Protein AF-A0A2V6R1X4-F1 (afdb_monomer_lite)

Secondary structure (DSSP, 8-state):
------EEEEEETTTTEEEEEEEEEEE-TTS-EEEEEEES-TT-TTTTT--TT----GGGGHHHHHHHHHHHHTT---

Sequence (78 aa):
MSRIAPKKSFYCTVVSETVAITLARRSRFSGREDLFVQCSEADCQYVDSNAPPCPLTLSLFAVEIERRAARRSAGGEA

Foldseek 3Di:
DPPPFDKDWDQWPVVRDIWIKTWDWDQDPVRDIDIFIATPDPPPPCRVPCDPVRPGDCVVVPVVVVVVVVVVVVVPDD

Structure (mmCIF, N/CA/C/O backbone):
data_AF-A0A2V6R1X4-F1
#
_entry.id   AF-A0A2V6R1X4-F1
#
loop_
_atom_site.group_PDB
_atom_site.id
_atom_site.type_symbol
_atom_site.label_atom_id
_atom_site.label_alt_id
_atom_site.label_comp_id
_atom_site.label_asym_id
_atom_site.label_entity_id
_atom_site.label_seq_id
_atom_site.pdbx_PDB_ins_code
_atom_site.Cartn_x
_atom_site.Cartn_y
_atom_site.Cartn_z
_atom_site.occupancy
_atom_site.B_iso_or_equiv
_atom_site.auth_seq_id
_atom_site.auth_comp_id
_atom_site.auth_asym_id
_atom_site.auth_atom_id
_atom_site.pdbx_PDB_model_num
ATOM 1 N N . MET A 1 1 ? 24.596 1.844 2.933 1.00 42.09 1 MET A N 1
ATOM 2 C CA . MET A 1 1 ? 23.569 2.886 2.702 1.00 42.09 1 MET A CA 1
ATOM 3 C C . MET A 1 1 ? 22.200 2.259 2.901 1.00 42.09 1 MET A C 1
ATOM 5 O O . MET A 1 1 ? 21.756 1.498 2.045 1.00 42.09 1 MET A O 1
ATOM 9 N N . SER A 1 2 ? 21.570 2.492 4.051 1.00 43.03 2 SER A N 1
ATOM 10 C CA . SER A 1 2 ? 20.227 1.981 4.333 1.00 43.03 2 SER A CA 1
ATOM 11 C C . SER A 1 2 ? 19.260 2.531 3.286 1.00 43.03 2 SER A C 1
ATOM 13 O O . SER A 1 2 ? 19.099 3.743 3.157 1.00 43.03 2 SER A O 1
ATOM 15 N N . ARG A 1 3 ? 18.671 1.646 2.477 1.00 58.78 3 ARG A N 1
ATOM 16 C CA . ARG A 1 3 ? 17.663 2.010 1.474 1.00 58.78 3 ARG A CA 1
ATOM 17 C C . ARG A 1 3 ? 16.381 2.375 2.221 1.00 58.78 3 ARG A C 1
ATOM 19 O O . ARG A 1 3 ? 15.532 1.510 2.409 1.00 58.78 3 ARG A O 1
ATOM 26 N N . ILE A 1 4 ? 16.263 3.620 2.684 1.00 65.56 4 ILE A N 1
ATOM 27 C CA . ILE A 1 4 ? 15.027 4.117 3.299 1.00 65.56 4 ILE A CA 1
ATOM 28 C C . ILE A 1 4 ? 13.917 3.946 2.260 1.00 65.56 4 ILE A C 1
ATOM 30 O O . ILE A 1 4 ? 13.989 4.497 1.158 1.00 65.56 4 ILE A O 1
ATOM 34 N N . ALA A 1 5 ? 12.936 3.100 2.571 1.00 72.75 5 ALA A N 1
ATOM 35 C CA . ALA A 1 5 ? 11.796 2.902 1.698 1.00 72.75 5 ALA A CA 1
ATOM 36 C C . ALA A 1 5 ? 10.946 4.185 1.696 1.00 72.75 5 ALA A C 1
ATOM 38 O O . ALA A 1 5 ? 10.751 4.787 2.753 1.00 72.75 5 ALA A O 1
ATOM 39 N N . PRO A 1 6 ? 10.446 4.623 0.530 1.00 83.12 6 PRO A N 1
ATOM 40 C CA . PRO A 1 6 ? 9.571 5.782 0.462 1.00 83.12 6 PRO A CA 1
ATOM 41 C C . PRO A 1 6 ? 8.290 5.506 1.255 1.00 83.12 6 PRO A C 1
ATOM 43 O O . PRO A 1 6 ? 7.689 4.438 1.113 1.00 83.12 6 PRO A O 1
ATOM 46 N N . LYS A 1 7 ? 7.897 6.477 2.084 1.00 92.88 7 LYS A N 1
ATOM 47 C CA . LYS A 1 7 ? 6.681 6.456 2.903 1.00 92.88 7 LYS A CA 1
ATOM 48 C C . LYS A 1 7 ? 5.658 7.419 2.305 1.00 92.88 7 LYS A C 1
ATOM 50 O O . LYS A 1 7 ? 6.012 8.548 1.976 1.00 92.88 7 LYS A O 1
ATOM 55 N N . LYS A 1 8 ? 4.413 6.970 2.152 1.00 94.75 8 LYS A N 1
ATOM 56 C CA . LYS A 1 8 ? 3.277 7.771 1.667 1.00 94.75 8 LYS A CA 1
ATOM 57 C C . LYS A 1 8 ? 2.145 7.720 2.692 1.00 94.75 8 LYS A C 1
ATOM 59 O O . LYS A 1 8 ? 2.030 6.730 3.409 1.00 94.75 8 LYS A O 1
ATOM 64 N N . SER A 1 9 ? 1.317 8.756 2.748 1.00 96.19 9 SER A N 1
ATOM 65 C CA . SER A 1 9 ? 0.046 8.720 3.481 1.00 96.19 9 SER A CA 1
ATOM 66 C C . SER A 1 9 ? -1.051 8.194 2.560 1.00 96.19 9 SER A C 1
ATOM 68 O O . SER A 1 9 ? -1.069 8.527 1.375 1.00 96.19 9 SER A O 1
ATOM 70 N N . PHE A 1 10 ? -1.950 7.371 3.087 1.00 95.94 10 PHE A N 1
ATOM 71 C CA . PHE A 1 10 ? -3.012 6.732 2.321 1.00 95.94 10 PHE A CA 1
ATOM 72 C C . PHE A 1 10 ? -4.280 6.605 3.163 1.00 95.94 10 PHE A C 1
ATOM 74 O O . PHE A 1 10 ? -4.217 6.180 4.312 1.00 95.94 10 PHE A O 1
ATOM 81 N N . TYR A 1 11 ? -5.435 6.944 2.592 1.00 95.94 11 TYR A N 1
ATOM 82 C CA . TYR A 1 11 ? -6.720 6.771 3.264 1.00 95.94 11 TYR A CA 1
ATOM 83 C C . TYR A 1 11 ? -7.252 5.352 3.042 1.00 95.94 11 TYR A C 1
ATOM 85 O O . TYR A 1 11 ? -7.620 4.981 1.927 1.00 95.94 11 TYR A O 1
ATOM 93 N N . CYS A 1 12 ? -7.281 4.548 4.102 1.00 93.44 12 CYS A N 1
ATOM 94 C CA . CYS A 1 12 ? -7.796 3.189 4.071 1.00 93.44 12 CYS A CA 1
ATOM 95 C C . CYS A 1 12 ? -9.313 3.193 4.258 1.00 93.44 12 CYS A C 1
ATOM 97 O O . CYS A 1 12 ? -9.811 3.467 5.345 1.00 93.44 12 CYS A O 1
ATOM 99 N N . THR A 1 13 ? -10.056 2.818 3.219 1.00 92.19 13 THR A N 1
ATOM 100 C CA . THR A 1 13 ? -11.528 2.791 3.244 1.00 92.19 13 THR A CA 1
ATOM 101 C C . THR A 1 13 ? -12.118 1.688 4.125 1.00 92.19 13 THR A C 1
ATOM 103 O O . THR A 1 13 ? -13.269 1.794 4.526 1.00 92.19 13 THR A O 1
ATOM 106 N N . VAL A 1 14 ? -11.349 0.644 4.455 1.00 90.25 14 VAL A N 1
ATOM 107 C CA . VAL A 1 14 ? -11.818 -0.477 5.294 1.00 90.25 14 VAL A CA 1
ATOM 108 C C . VAL A 1 14 ? -11.990 -0.051 6.751 1.00 90.25 14 VAL A C 1
ATOM 110 O O . VAL A 1 14 ? -12.976 -0.416 7.381 1.00 90.25 14 VAL A O 1
ATOM 113 N N . VAL A 1 15 ? -11.041 0.730 7.273 1.00 90.06 15 VAL A N 1
ATOM 114 C CA . VAL A 1 15 ? -11.067 1.254 8.652 1.00 90.06 15 VAL A CA 1
ATOM 115 C C . VAL A 1 15 ? -11.417 2.741 8.711 1.00 90.06 15 VAL A C 1
ATOM 117 O O . VAL A 1 15 ? -11.607 3.284 9.786 1.00 90.06 15 VAL A O 1
ATOM 120 N N . SER A 1 16 ? -11.561 3.393 7.553 1.00 93.06 16 SER A N 1
ATOM 121 C CA . SER A 1 16 ? -11.853 4.825 7.414 1.00 93.06 16 SER A CA 1
ATOM 122 C C . SER A 1 16 ? -10.802 5.754 8.041 1.00 93.06 16 SER A C 1
ATOM 124 O O . SER A 1 16 ? -11.129 6.857 8.478 1.00 93.06 16 SER A O 1
ATOM 126 N N . GLU A 1 17 ? -9.528 5.350 8.024 1.00 92.94 17 GLU A N 1
ATOM 127 C CA . GLU A 1 17 ? -8.411 6.086 8.634 1.00 92.94 17 GLU A CA 1
ATOM 128 C C . GLU A 1 17 ? -7.276 6.381 7.646 1.00 92.94 17 GLU A C 1
ATOM 130 O O . GLU A 1 17 ? -7.074 5.673 6.656 1.00 92.94 17 GLU A O 1
ATOM 135 N N . THR A 1 18 ? -6.502 7.436 7.927 1.00 95.75 18 THR A N 1
ATOM 136 C CA . THR A 1 18 ? -5.277 7.737 7.172 1.00 95.75 18 THR A CA 1
ATOM 137 C C . THR A 1 18 ? -4.101 6.993 7.783 1.00 95.75 18 THR A C 1
ATOM 139 O O . THR A 1 18 ? -3.635 7.334 8.865 1.00 95.75 18 THR A O 1
ATOM 142 N N . VAL A 1 19 ? -3.586 6.020 7.045 1.00 94.44 19 VAL A N 1
ATOM 143 C CA . VAL A 1 19 ? -2.454 5.183 7.435 1.00 94.44 19 VAL A CA 1
ATOM 144 C C . VAL A 1 19 ? -1.212 5.585 6.654 1.00 94.44 19 VAL A C 1
ATOM 146 O O . VAL A 1 19 ? -1.291 6.191 5.579 1.00 94.44 19 VAL A O 1
ATOM 149 N N . ALA A 1 20 ? -0.038 5.229 7.162 1.00 95.88 20 ALA A N 1
ATOM 150 C CA . ALA A 1 20 ? 1.168 5.332 6.365 1.00 95.88 20 ALA A CA 1
ATOM 151 C C . ALA A 1 20 ? 1.463 4.017 5.651 1.00 95.88 20 ALA A C 1
ATOM 153 O O . ALA A 1 20 ? 1.297 2.937 6.209 1.00 95.88 20 ALA A O 1
ATOM 154 N N . ILE A 1 21 ? 1.951 4.116 4.419 1.00 95.69 21 ILE A N 1
ATOM 155 C CA . ILE A 1 21 ? 2.282 2.962 3.592 1.00 95.69 21 ILE A CA 1
ATOM 156 C C . ILE A 1 21 ? 3.706 3.049 3.063 1.00 95.69 21 ILE A C 1
ATOM 158 O O . ILE A 1 21 ? 4.217 4.138 2.781 1.00 95.69 21 ILE A O 1
ATOM 162 N N . THR A 1 22 ? 4.351 1.897 2.910 1.00 95.06 22 THR A N 1
ATOM 163 C CA . THR A 1 22 ? 5.705 1.791 2.356 1.00 95.06 22 THR A CA 1
ATOM 164 C C . THR A 1 22 ? 5.827 0.598 1.414 1.00 95.06 22 THR A C 1
ATOM 166 O O . THR A 1 22 ? 5.117 -0.396 1.549 1.00 95.06 22 THR A O 1
ATOM 169 N N . LEU A 1 23 ? 6.744 0.682 0.447 1.00 92.75 23 LEU A N 1
ATOM 170 C CA . LEU A 1 23 ? 7.054 -0.436 -0.444 1.00 92.75 23 LEU A CA 1
ATOM 171 C C . LEU A 1 23 ? 8.101 -1.364 0.190 1.00 92.75 23 LEU A C 1
ATOM 173 O O . LEU A 1 23 ? 9.310 -1.078 0.137 1.00 92.75 23 LEU A O 1
ATOM 177 N N . ALA A 1 24 ? 7.633 -2.493 0.710 1.00 89.75 24 ALA A N 1
ATOM 178 C CA . ALA A 1 24 ? 8.425 -3.515 1.379 1.00 89.75 24 ALA A CA 1
ATOM 179 C C . ALA A 1 24 ? 8.732 -4.706 0.454 1.00 89.75 24 ALA A C 1
ATOM 181 O O . ALA A 1 24 ? 8.194 -4.833 -0.650 1.00 89.75 24 ALA A O 1
ATOM 182 N N . ARG A 1 25 ? 9.658 -5.563 0.891 1.00 87.31 25 ARG A N 1
ATOM 183 C CA . ARG A 1 25 ? 9.974 -6.843 0.245 1.00 87.31 25 ARG A CA 1
ATOM 184 C C . ARG A 1 25 ? 9.760 -7.961 1.239 1.00 87.31 25 ARG A C 1
ATOM 186 O O . ARG A 1 25 ? 10.211 -7.854 2.377 1.00 87.31 25 ARG A O 1
ATOM 193 N N . ARG A 1 26 ? 9.155 -9.048 0.781 1.00 83.94 26 ARG A N 1
ATOM 194 C CA . ARG A 1 26 ? 9.115 -10.306 1.513 1.00 83.94 26 ARG A CA 1
ATOM 195 C C . ARG A 1 26 ? 10.080 -11.278 0.855 1.00 83.94 26 ARG A C 1
ATOM 197 O O . ARG A 1 26 ? 9.903 -11.642 -0.306 1.00 83.94 26 ARG A O 1
ATOM 204 N N . SER A 1 27 ? 11.091 -11.701 1.606 1.00 78.31 27 SER A N 1
ATOM 205 C CA . SER A 1 27 ? 11.936 -12.822 1.203 1.00 78.31 27 SER A CA 1
ATOM 206 C C . SER A 1 27 ? 11.170 -14.111 1.473 1.00 78.31 27 SER A C 1
ATOM 208 O O . SER A 1 27 ? 10.853 -14.411 2.626 1.00 78.31 27 SER A O 1
ATOM 210 N N . ARG A 1 28 ? 10.817 -14.861 0.425 1.00 73.81 28 ARG A N 1
ATOM 211 C CA . ARG A 1 28 ? 10.358 -16.242 0.602 1.00 73.81 28 ARG A CA 1
ATOM 212 C C . ARG A 1 28 ? 11.577 -17.156 0.648 1.00 73.81 28 ARG A C 1
ATOM 214 O O . ARG A 1 28 ? 12.531 -16.950 -0.096 1.00 73.81 28 ARG A O 1
ATOM 221 N N . PHE A 1 29 ? 11.507 -18.212 1.459 1.00 67.56 29 PHE A N 1
ATOM 222 C CA . PHE A 1 29 ? 12.553 -19.241 1.578 1.00 67.56 29 PHE A CA 1
ATOM 223 C C . PHE A 1 29 ? 12.991 -19.851 0.230 1.00 67.56 29 PHE A C 1
ATOM 225 O O . PHE A 1 29 ? 14.085 -20.387 0.118 1.00 67.56 29 PHE A O 1
ATOM 232 N N . SER A 1 30 ? 12.165 -19.733 -0.812 1.00 70.44 30 SER A N 1
ATOM 233 C CA . SER A 1 30 ? 12.448 -20.146 -2.190 1.00 70.44 30 SER A CA 1
ATOM 234 C C . SER A 1 30 ? 13.314 -19.163 -3.000 1.00 70.44 30 SER A C 1
ATOM 236 O O . SER A 1 30 ? 13.437 -19.321 -4.212 1.00 70.44 30 SER A O 1
ATOM 238 N N . GLY A 1 31 ? 13.888 -18.128 -2.375 1.00 64.25 31 GLY A N 1
ATOM 239 C CA . GLY A 1 31 ? 14.772 -17.151 -3.028 1.00 64.25 31 GLY A CA 1
ATOM 240 C C . GLY A 1 31 ? 14.051 -16.137 -3.925 1.00 64.25 31 GLY A C 1
ATOM 241 O O . GLY A 1 31 ? 14.691 -15.279 -4.529 1.00 64.25 31 GLY A O 1
ATOM 242 N N . ARG A 1 32 ? 12.716 -16.205 -4.009 1.00 68.94 32 ARG A N 1
ATOM 243 C CA . ARG A 1 32 ? 11.893 -15.207 -4.701 1.00 68.94 32 ARG A CA 1
ATOM 244 C C . ARG A 1 32 ? 11.571 -14.067 -3.736 1.00 68.94 32 ARG A C 1
ATOM 246 O O . ARG A 1 32 ? 10.899 -14.273 -2.724 1.00 68.94 32 ARG A O 1
ATOM 253 N N . GLU A 1 33 ? 12.079 -12.877 -4.046 1.00 73.38 33 GLU A N 1
ATOM 254 C CA . GLU A 1 33 ? 11.690 -11.636 -3.376 1.00 73.38 33 GLU A CA 1
ATOM 255 C C . GLU A 1 33 ? 10.401 -11.097 -4.009 1.00 73.38 33 GLU A C 1
ATOM 257 O O . GLU A 1 33 ? 10.422 -10.634 -5.151 1.00 73.38 33 GLU A O 1
ATOM 262 N N . ASP A 1 34 ? 9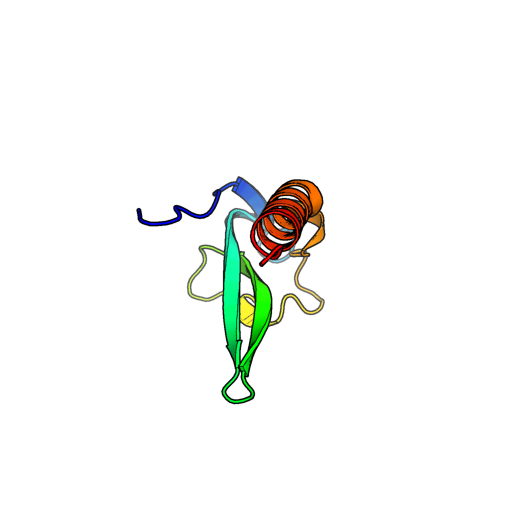.304 -11.092 -3.253 1.00 85.75 34 ASP A N 1
ATOM 263 C CA . ASP A 1 34 ? 8.065 -10.444 -3.686 1.00 85.75 34 ASP A CA 1
ATOM 264 C C . ASP A 1 34 ? 7.964 -9.045 -3.077 1.00 85.75 34 ASP A C 1
ATOM 266 O O . ASP A 1 34 ? 8.286 -8.828 -1.905 1.00 85.75 34 ASP A O 1
ATOM 270 N N . LEU A 1 35 ? 7.501 -8.081 -3.870 1.00 89.00 35 LEU A N 1
ATOM 271 C CA . LEU A 1 35 ? 7.164 -6.748 -3.380 1.00 89.00 35 LEU A CA 1
ATOM 272 C C . LEU A 1 35 ? 5.733 -6.741 -2.846 1.00 89.00 35 LEU A C 1
ATOM 274 O O . LEU A 1 35 ? 4.852 -7.373 -3.423 1.00 89.00 35 LEU A O 1
ATOM 278 N N . PHE A 1 36 ? 5.505 -5.973 -1.787 1.00 91.88 36 PHE A N 1
ATOM 279 C CA . PHE A 1 36 ? 4.173 -5.695 -1.257 1.00 91.88 36 PHE A CA 1
ATOM 280 C C . PHE A 1 36 ? 4.133 -4.293 -0.637 1.00 91.88 36 PHE A C 1
ATOM 282 O O . PHE A 1 36 ? 5.176 -3.677 -0.385 1.00 91.88 36 PHE A O 1
ATOM 289 N N . VAL A 1 37 ? 2.929 -3.773 -0.421 1.00 93.19 37 VAL A N 1
ATOM 290 C CA 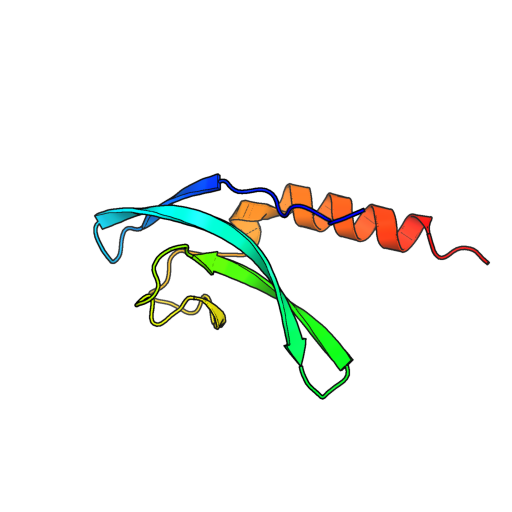. VAL A 1 37 ? 2.707 -2.498 0.259 1.00 93.19 37 VAL A CA 1
ATOM 291 C C . VAL A 1 37 ? 2.418 -2.764 1.729 1.00 93.19 37 VAL A C 1
ATOM 293 O O . VAL A 1 37 ? 1.380 -3.321 2.077 1.00 93.19 37 VAL A O 1
ATOM 296 N N . GLN A 1 38 ? 3.337 -2.341 2.590 1.00 93.62 38 GLN A N 1
ATOM 297 C CA . GLN A 1 38 ? 3.207 -2.461 4.034 1.00 93.62 38 GLN A CA 1
ATOM 298 C C . GLN A 1 38 ? 2.422 -1.270 4.591 1.00 93.62 38 GLN A C 1
ATOM 300 O O . GLN A 1 38 ? 2.803 -0.123 4.354 1.00 93.62 38 GLN A O 1
ATOM 305 N N . CYS A 1 39 ? 1.356 -1.553 5.335 1.00 93.81 39 CYS A N 1
ATOM 306 C CA . CYS A 1 39 ? 0.607 -0.616 6.167 1.00 93.81 39 CYS A CA 1
ATOM 307 C C . CYS A 1 39 ? 1.344 -0.364 7.492 1.00 93.81 39 CYS A C 1
ATOM 309 O O . CYS A 1 39 ? 2.002 -1.266 8.007 1.00 93.81 39 CYS A O 1
ATOM 311 N N . SER A 1 40 ? 1.222 0.839 8.055 1.00 92.62 40 SER A N 1
ATOM 312 C CA . SER A 1 40 ? 1.740 1.170 9.387 1.00 92.62 40 SER A CA 1
ATOM 313 C C . SER A 1 40 ? 0.936 0.562 10.531 1.00 92.62 40 SER A C 1
ATOM 315 O O . SER A 1 40 ? 1.477 0.434 11.625 1.00 92.62 40 SER A O 1
ATOM 317 N N . GLU A 1 41 ? -0.326 0.210 10.285 1.00 90.19 41 GLU A N 1
ATOM 318 C CA . GLU A 1 41 ? -1.213 -0.345 11.307 1.00 90.19 41 GLU A CA 1
ATOM 319 C C . GLU A 1 41 ? -0.812 -1.776 11.657 1.00 90.19 41 GLU A C 1
ATOM 321 O O . GLU A 1 41 ? -0.836 -2.663 10.799 1.00 90.19 41 GLU A O 1
ATOM 326 N N . ALA A 1 42 ? -0.464 -1.992 12.928 1.00 83.88 42 ALA A N 1
ATOM 327 C CA . ALA A 1 42 ? 0.023 -3.272 13.440 1.00 83.88 42 ALA A CA 1
ATOM 328 C C . ALA A 1 42 ? -1.024 -4.390 13.318 1.00 83.88 42 ALA A C 1
ATOM 330 O O . ALA A 1 42 ? -0.681 -5.529 13.015 1.00 83.88 42 ALA A O 1
ATOM 331 N N . ASP A 1 43 ? -2.301 -4.042 13.481 1.00 85.88 43 ASP A N 1
ATOM 332 C CA . ASP A 1 43 ? -3.429 -4.975 13.439 1.00 85.88 43 ASP A CA 1
ATOM 333 C C . ASP A 1 43 ? -4.042 -5.128 12.033 1.00 85.88 43 ASP A C 1
ATOM 335 O O . ASP A 1 43 ? -5.116 -5.713 11.859 1.00 85.88 43 ASP A O 1
ATOM 339 N N . CYS A 1 44 ? -3.379 -4.616 10.987 1.00 88.25 44 CYS A N 1
ATOM 340 C CA . CYS A 1 44 ? -3.863 -4.767 9.620 1.00 88.25 44 CYS A CA 1
ATOM 341 C C . CYS A 1 44 ? -3.746 -6.226 9.154 1.00 88.25 44 CYS A C 1
ATOM 343 O O . CYS A 1 44 ? -2.688 -6.685 8.726 1.00 88.25 44 CYS A O 1
ATOM 345 N N . GLN A 1 45 ? -4.876 -6.934 9.129 1.00 86.19 45 GLN A N 1
ATOM 346 C CA . GLN A 1 45 ? -4.959 -8.351 8.743 1.00 86.19 45 GLN A CA 1
ATOM 347 C C . GLN A 1 45 ? -4.508 -8.653 7.298 1.00 86.19 45 GLN A C 1
ATOM 349 O O . GLN A 1 45 ? -4.314 -9.811 6.935 1.00 86.19 45 GLN A O 1
ATOM 354 N N . TYR A 1 46 ? -4.330 -7.623 6.462 1.00 87.06 46 TYR A N 1
ATOM 355 C CA . TYR A 1 46 ? -4.004 -7.751 5.038 1.00 87.06 46 TYR A CA 1
ATOM 356 C C . TYR A 1 46 ? -2.627 -7.193 4.654 1.00 87.06 46 TYR A C 1
ATOM 358 O O . TYR A 1 46 ? -2.306 -7.118 3.465 1.00 87.06 46 TYR A O 1
ATOM 366 N N . VAL A 1 47 ? -1.813 -6.773 5.628 1.00 81.44 47 VAL A N 1
ATOM 367 C CA . VAL A 1 47 ? -0.565 -6.032 5.380 1.00 81.44 47 VAL A CA 1
ATOM 368 C C . VAL A 1 47 ? 0.426 -6.767 4.469 1.00 81.44 47 VAL A C 1
ATOM 370 O 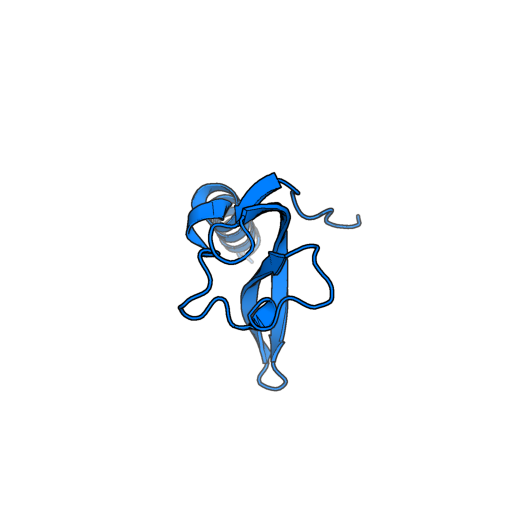O . VAL A 1 47 ? 1.039 -6.133 3.618 1.00 81.44 47 VAL A O 1
ATOM 373 N N . ASP A 1 48 ? 0.503 -8.096 4.561 1.00 81.00 48 ASP A N 1
ATOM 374 C CA . ASP A 1 48 ? 1.468 -8.920 3.810 1.00 81.00 48 ASP A CA 1
ATOM 375 C C . ASP A 1 48 ? 0.857 -9.681 2.622 1.00 81.00 48 ASP A C 1
ATOM 377 O O . ASP A 1 48 ? 1.555 -10.412 1.905 1.00 81.00 48 ASP A O 1
ATOM 381 N N . SER A 1 49 ? -0.458 -9.577 2.440 1.00 84.75 49 SER A N 1
ATOM 382 C CA . SER A 1 49 ? -1.181 -10.199 1.327 1.00 84.75 49 SER A CA 1
ATOM 383 C C . SER A 1 49 ? -1.633 -9.168 0.304 1.00 84.75 49 SER A C 1
ATOM 385 O O . SER A 1 49 ? -1.655 -9.477 -0.885 1.00 84.75 49 SER A O 1
ATOM 387 N N . ASN A 1 50 ? -1.992 -7.962 0.765 1.00 89.94 50 ASN A N 1
ATOM 388 C CA . ASN A 1 50 ? -2.663 -6.929 -0.027 1.00 89.94 50 ASN A CA 1
ATOM 389 C C . ASN A 1 50 ? -3.872 -7.491 -0.805 1.00 89.94 50 ASN A C 1
ATOM 391 O O . ASN A 1 50 ? -4.222 -7.010 -1.879 1.00 89.94 50 ASN A O 1
ATOM 395 N N . ALA A 1 51 ? -4.487 -8.554 -0.279 1.00 87.94 51 ALA A N 1
ATOM 396 C CA . ALA A 1 51 ? -5.613 -9.214 -0.912 1.00 87.94 51 ALA A CA 1
ATOM 397 C C . ALA A 1 51 ? -6.913 -8.465 -0.585 1.00 87.94 51 ALA A C 1
ATOM 399 O O . ALA A 1 51 ? -7.031 -7.911 0.514 1.00 87.94 51 ALA A O 1
ATOM 400 N N . PRO A 1 52 ? -7.910 -8.468 -1.489 1.00 88.38 52 PRO A N 1
ATOM 401 C CA . PRO A 1 52 ? -9.234 -7.933 -1.191 1.00 88.38 52 PRO A CA 1
ATOM 402 C C . PRO A 1 52 ? -9.782 -8.516 0.122 1.00 88.38 52 PRO A C 1
ATOM 404 O O . PRO A 1 52 ? -9.609 -9.715 0.357 1.00 88.38 52 PRO A O 1
ATOM 407 N N . PRO A 1 53 ? -10.432 -7.708 0.981 1.00 90.44 53 PRO A N 1
ATOM 408 C CA . PRO A 1 53 ? -10.906 -6.329 0.782 1.00 90.44 53 PRO A CA 1
ATOM 409 C C . PRO A 1 53 ? -9.862 -5.211 0.985 1.00 90.44 53 PRO A C 1
ATOM 411 O O . PRO A 1 53 ? -10.231 -4.039 1.032 1.00 90.44 53 PRO A O 1
ATOM 414 N N . CYS A 1 54 ? -8.569 -5.520 1.119 1.00 92.31 54 CYS A N 1
ATOM 415 C CA . CYS A 1 54 ? -7.536 -4.500 1.288 1.00 92.31 54 CYS A CA 1
ATOM 416 C C . CYS A 1 54 ? -7.432 -3.579 0.057 1.00 92.31 54 CYS A C 1
ATOM 418 O O . CYS A 1 54 ? -7.277 -4.076 -1.059 1.00 92.31 54 CYS A O 1
ATOM 420 N N . PRO A 1 55 ? -7.445 -2.247 0.234 1.00 93.38 55 PRO A N 1
ATOM 421 C CA . PRO A 1 55 ? -7.300 -1.304 -0.874 1.00 93.38 55 PRO A CA 1
ATOM 422 C C . PRO A 1 55 ? -5.833 -1.077 -1.285 1.00 93.38 55 PRO A C 1
ATOM 424 O O . PRO A 1 55 ? -5.563 -0.354 -2.246 1.00 93.38 55 PRO A O 1
ATOM 427 N N . LEU A 1 56 ? -4.869 -1.648 -0.554 1.00 94.44 56 LEU A N 1
ATOM 428 C CA . LEU A 1 56 ? -3.449 -1.498 -0.857 1.00 94.44 56 LEU A CA 1
ATOM 429 C C . LEU A 1 56 ? -3.077 -2.330 -2.080 1.00 94.44 56 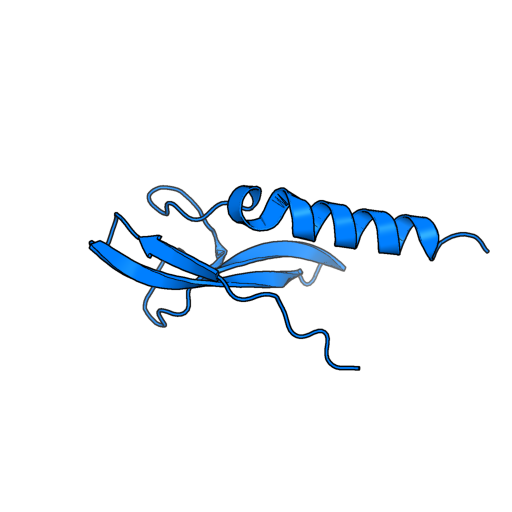LEU A C 1
ATOM 431 O O . LEU A 1 56 ? -3.375 -3.515 -2.150 1.00 94.44 56 LEU A O 1
ATOM 435 N N . THR A 1 57 ? -2.387 -1.714 -3.036 1.00 93.44 57 THR A N 1
ATOM 436 C CA . THR A 1 57 ? -1.904 -2.386 -4.246 1.00 93.44 57 THR A CA 1
ATOM 437 C C . THR A 1 57 ? -0.531 -1.851 -4.635 1.00 93.44 57 THR A C 1
ATOM 439 O O . THR A 1 57 ? -0.194 -0.699 -4.350 1.00 93.44 57 THR A O 1
ATOM 442 N N . LEU A 1 58 ? 0.265 -2.661 -5.338 1.00 92.44 58 LEU A N 1
ATOM 443 C CA . LEU A 1 58 ? 1.587 -2.251 -5.828 1.00 92.44 58 LEU A CA 1
ATOM 444 C C . LEU A 1 58 ? 1.538 -1.026 -6.753 1.00 92.44 58 LEU A C 1
ATOM 446 O O . LEU A 1 58 ? 2.514 -0.280 -6.821 1.00 92.44 58 LEU A O 1
ATOM 450 N N . SER A 1 59 ? 0.399 -0.774 -7.402 1.00 93.56 59 SER A N 1
ATOM 451 C CA . SER A 1 59 ? 0.177 0.399 -8.251 1.00 93.56 59 SER A CA 1
ATOM 452 C C . SER A 1 59 ? 0.374 1.722 -7.502 1.00 93.56 59 SER A C 1
ATOM 454 O O . SER A 1 59 ? 0.823 2.696 -8.102 1.00 93.56 59 SER A O 1
ATOM 456 N N . LEU A 1 60 ? 0.157 1.751 -6.178 1.00 94.56 60 LEU A N 1
ATOM 457 C CA . LEU A 1 60 ? 0.447 2.915 -5.321 1.00 94.56 60 LEU A CA 1
ATOM 458 C C . LEU A 1 60 ? 1.938 3.303 -5.317 1.00 94.56 60 LEU A C 1
ATOM 460 O O . LEU A 1 60 ? 2.296 4.423 -4.939 1.00 94.56 60 LEU A O 1
ATOM 464 N N . PHE A 1 61 ? 2.810 2.386 -5.739 1.00 94.44 61 PHE A N 1
ATOM 465 C CA . PHE A 1 61 ? 4.254 2.567 -5.843 1.00 94.44 61 PHE A CA 1
ATOM 466 C C . PHE A 1 61 ? 4.811 2.215 -7.236 1.00 94.44 61 PHE A C 1
ATOM 468 O O . PHE A 1 61 ? 5.992 1.886 -7.352 1.00 94.44 61 PHE A O 1
ATOM 475 N N . ALA A 1 62 ? 3.996 2.268 -8.298 1.00 93.44 62 ALA A N 1
ATOM 476 C CA . ALA A 1 62 ? 4.412 1.868 -9.650 1.00 93.44 62 ALA A CA 1
ATOM 477 C C . ALA A 1 62 ? 5.717 2.558 -10.099 1.00 93.44 62 ALA A C 1
ATOM 479 O O . ALA A 1 62 ? 6.674 1.889 -10.486 1.00 93.44 62 ALA A O 1
ATOM 480 N N . VAL A 1 63 ? 5.810 3.878 -9.912 1.00 92.06 63 VAL A N 1
ATOM 481 C CA . VAL A 1 63 ? 6.997 4.679 -10.263 1.00 92.06 63 VAL A CA 1
ATOM 482 C C . VAL A 1 63 ? 8.241 4.219 -9.494 1.00 92.06 63 VAL A C 1
ATOM 484 O O . VAL A 1 63 ? 9.343 4.137 -10.038 1.00 92.06 63 VAL A O 1
ATOM 487 N N . GLU A 1 64 ? 8.108 3.915 -8.205 1.00 91.19 64 GLU A N 1
ATOM 488 C CA . GLU A 1 64 ? 9.216 3.445 -7.376 1.00 91.19 64 GLU A CA 1
ATOM 489 C C . GLU A 1 64 ? 9.655 2.027 -7.749 1.00 91.19 64 GLU A C 1
ATOM 491 O O . GLU A 1 64 ? 10.851 1.720 -7.698 1.00 91.19 64 GLU A O 1
ATOM 496 N N . ILE A 1 65 ? 8.709 1.170 -8.135 1.00 90.62 65 ILE A N 1
ATOM 497 C CA . ILE A 1 65 ? 8.973 -0.186 -8.622 1.00 90.62 65 ILE A CA 1
ATOM 498 C C . ILE A 1 65 ? 9.737 -0.124 -9.944 1.00 90.62 65 ILE A C 1
ATOM 500 O O . ILE A 1 65 ? 10.782 -0.767 -10.060 1.00 90.62 65 ILE A O 1
ATOM 504 N N . GLU A 1 66 ? 9.292 0.699 -10.891 1.00 89.94 66 GLU A N 1
ATOM 505 C CA . GLU A 1 66 ? 9.968 0.927 -12.172 1.00 89.94 66 GLU A CA 1
ATOM 506 C C . GLU A 1 66 ? 11.389 1.458 -11.968 1.00 89.94 66 GLU A C 1
ATOM 508 O O . GLU A 1 66 ? 12.352 0.894 -12.490 1.00 89.94 66 GLU A O 1
ATOM 513 N N . ARG A 1 67 ? 11.566 2.470 -11.107 1.00 87.81 67 ARG A N 1
ATOM 514 C CA . ARG A 1 67 ? 12.898 2.995 -10.755 1.00 87.81 67 ARG A CA 1
ATOM 515 C C . ARG A 1 67 ? 13.803 1.928 -10.136 1.00 87.81 67 ARG A C 1
ATOM 517 O O . ARG A 1 67 ? 15.009 1.931 -10.383 1.00 87.81 67 ARG A O 1
ATOM 524 N N . ARG A 1 68 ? 13.261 1.022 -9.312 1.00 85.69 68 ARG A N 1
ATOM 525 C CA . ARG A 1 68 ? 14.017 -0.112 -8.744 1.00 85.69 68 ARG A CA 1
ATOM 526 C C . ARG A 1 68 ? 14.361 -1.153 -9.811 1.00 85.69 68 ARG A C 1
ATOM 528 O O . ARG A 1 68 ? 15.452 -1.715 -9.750 1.00 85.69 68 ARG A O 1
ATOM 535 N N . ALA A 1 69 ? 13.459 -1.422 -10.754 1.00 85.50 69 ALA A N 1
ATOM 536 C CA . ALA A 1 69 ? 13.695 -2.334 -11.868 1.00 85.50 69 ALA A CA 1
ATOM 537 C C . ALA A 1 69 ? 14.807 -1.806 -12.783 1.00 85.50 69 ALA A C 1
ATOM 539 O O . ALA A 1 69 ? 15.800 -2.503 -12.960 1.00 85.50 69 ALA A O 1
ATOM 540 N N . ALA A 1 70 ? 14.723 -0.544 -13.216 1.00 84.88 70 ALA A N 1
ATOM 541 C CA . ALA A 1 70 ? 15.729 0.096 -14.064 1.00 84.88 70 ALA A CA 1
ATOM 542 C C . ALA A 1 70 ? 17.141 0.057 -13.449 1.00 84.88 70 ALA A C 1
ATOM 544 O O . ALA A 1 70 ? 18.109 -0.252 -14.134 1.00 84.88 70 ALA A O 1
ATOM 545 N N . ARG A 1 71 ? 17.268 0.287 -12.132 1.00 80.50 71 ARG A N 1
ATOM 546 C CA . ARG A 1 71 ? 18.557 0.187 -11.416 1.00 80.50 71 ARG A CA 1
ATOM 547 C C . ARG A 1 71 ? 19.132 -1.229 -11.373 1.00 80.50 71 ARG A C 1
ATOM 549 O O . ARG A 1 71 ? 20.346 -1.369 -11.312 1.00 80.50 71 ARG A O 1
ATOM 556 N N . ARG A 1 72 ? 18.286 -2.266 -11.341 1.00 72.38 72 ARG A N 1
ATOM 557 C CA . ARG A 1 72 ? 18.745 -3.666 -11.399 1.00 72.38 72 ARG A CA 1
ATOM 558 C C . ARG A 1 72 ? 19.203 -4.024 -12.806 1.00 72.38 72 ARG A C 1
ATOM 560 O O . ARG A 1 72 ? 20.245 -4.643 -12.942 1.00 72.38 72 ARG A O 1
ATOM 567 N N . SER A 1 73 ? 18.461 -3.588 -13.819 1.00 65.75 73 SER A N 1
ATOM 568 C CA . SER A 1 73 ? 18.818 -3.792 -15.224 1.00 65.75 73 SER A CA 1
ATOM 569 C C . SER A 1 73 ? 20.110 -3.063 -15.607 1.00 65.75 73 SER A C 1
ATOM 571 O O . SER A 1 73 ? 20.913 -3.613 -16.341 1.00 65.75 73 SER A O 1
ATOM 573 N N . ALA A 1 74 ? 20.345 -1.862 -15.068 1.00 60.62 74 ALA A N 1
ATOM 574 C CA . ALA A 1 74 ? 21.551 -1.073 -15.335 1.00 60.62 74 ALA A CA 1
ATOM 575 C C . ALA A 1 74 ? 22.792 -1.497 -14.519 1.00 60.62 74 ALA A C 1
ATOM 577 O O . ALA A 1 74 ? 23.889 -1.032 -14.797 1.00 60.62 74 ALA A O 1
ATOM 578 N N . GLY A 1 75 ? 22.630 -2.335 -13.489 1.00 55.50 75 GLY A N 1
ATOM 579 C CA . GLY A 1 75 ? 23.724 -2.854 -12.654 1.00 55.50 75 GLY A CA 1
ATOM 580 C C . GLY A 1 75 ? 24.062 -4.320 -12.933 1.00 55.50 75 GLY A C 1
ATOM 581 O O . GLY A 1 75 ? 24.639 -4.974 -12.069 1.00 55.50 75 GLY A O 1
ATOM 582 N N . GLY A 1 76 ? 23.620 -4.839 -14.082 1.00 52.19 76 GLY A N 1
ATOM 583 C CA . GLY A 1 76 ? 23.784 -6.224 -14.523 1.00 52.19 76 GLY A CA 1
ATOM 584 C C . GLY A 1 76 ? 24.318 -6.326 -15.953 1.00 52.19 76 GLY A C 1
ATOM 58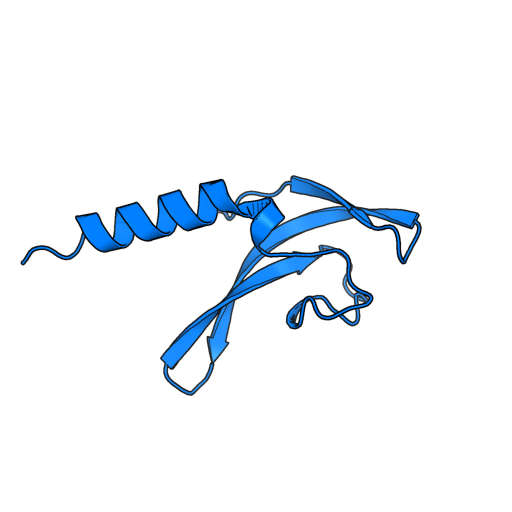5 O O . GLY A 1 76 ? 23.878 -7.197 -16.696 1.00 52.19 76 GLY A O 1
ATOM 586 N N . GLU A 1 77 ? 25.228 -5.432 -16.337 1.00 39.19 77 GLU A N 1
ATOM 587 C CA . GLU A 1 77 ? 26.215 -5.692 -17.392 1.00 39.19 77 GLU A CA 1
ATOM 588 C C . GLU A 1 77 ? 27.557 -5.986 -16.700 1.00 39.19 77 GLU A C 1
ATOM 590 O O . GLU A 1 77 ? 27.833 -5.415 -15.645 1.00 39.19 77 GLU A O 1
ATOM 595 N N . ALA A 1 78 ? 28.281 -6.963 -17.250 1.00 40.53 78 ALA A N 1
ATOM 596 C CA . ALA A 1 78 ? 29.387 -7.723 -16.658 1.00 40.53 78 ALA A CA 1
ATOM 597 C C . ALA A 1 78 ? 30.536 -6.907 -16.039 1.00 40.53 78 ALA A C 1
ATOM 599 O O . ALA A 1 78 ? 30.884 -5.837 -16.583 1.00 40.53 78 ALA A O 1
#

Radius of gyration: 14.05 Å; chains: 1; b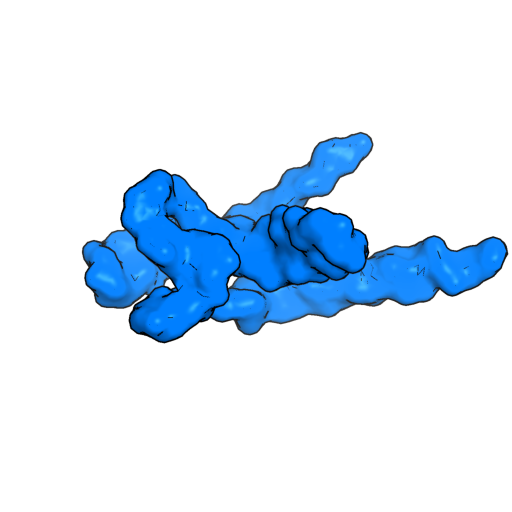ounding box: 41×29×31 Å

pLDDT: mean 83.36, std 14.34, range [39.19, 96.19]